Protein AF-A0A2C6B8U5-F1 (afdb_monomer_lite)

pLDDT: mean 86.54, std 8.64, range [56.53, 95.75]

Foldseek 3Di:
DVVVVVVVVDPDDPVNVVVLVVLLVVLVVVPPPPPDVVVSVVVSCVVVVNDDDDD

InterPro domains:
  IPR002560 Transposase IS204/IS1001/IS1096/IS1165, DDE domain [PF01610] (2-44)
  IPR047951 Transposase ISL3 [PTHR33498] (2-52)

Organism: Fusobacterium nucleatum subsp. polymorphum (NCBI:txid76857)

Radius of gyration: 15.47 Å; chains: 1; bounding box: 38×22×33 Å

Structure (mmCIF, N/CA/C/O backbone):
data_AF-A0A2C6B8U5-F1
#
_entry.id   AF-A0A2C6B8U5-F1
#
loop_
_atom_site.group_PDB
_atom_site.id
_atom_site.type_symbol
_atom_site.label_atom_id
_atom_site.label_alt_id
_atom_site.label_comp_id
_atom_site.label_asym_id
_atom_site.label_entity_id
_atom_site.label_seq_id
_atom_site.pdbx_PDB_ins_code
_atom_site.Cartn_x
_atom_site.Cartn_y
_atom_site.Cartn_z
_atom_site.occupancy
_atom_site.B_iso_or_equiv
_atom_site.auth_seq_id
_atom_site.auth_comp_id
_atom_site.auth_asym_id
_atom_site.auth_atom_id
_atom_site.pdbx_PDB_model_num
ATOM 1 N N . MET A 1 1 ? 24.579 3.682 -20.233 1.00 60.62 1 MET A N 1
ATOM 2 C CA . MET A 1 1 ? 24.258 2.245 -20.404 1.00 60.62 1 MET A CA 1
ATOM 3 C C . MET A 1 1 ? 23.793 1.544 -19.124 1.00 60.62 1 MET A C 1
ATOM 5 O O . MET A 1 1 ? 22.819 0.813 -19.209 1.00 60.62 1 MET A O 1
ATOM 9 N N . LYS A 1 2 ? 24.374 1.794 -17.935 1.00 69.88 2 LYS A N 1
ATOM 10 C CA . LYS A 1 2 ? 23.972 1.124 -16.669 1.00 69.88 2 LYS A CA 1
ATOM 11 C C . LYS A 1 2 ? 22.461 1.115 -16.362 1.00 69.88 2 LYS A C 1
ATOM 13 O O . LYS A 1 2 ? 21.942 0.110 -15.894 1.00 69.88 2 LYS A O 1
ATOM 18 N N . HIS A 1 3 ? 21.744 2.209 -16.626 1.00 71.19 3 HIS A N 1
ATOM 19 C CA . HIS A 1 3 ? 20.302 2.298 -16.340 1.00 71.19 3 HIS A CA 1
ATOM 20 C C . HIS A 1 3 ? 19.448 1.419 -17.265 1.00 71.19 3 HIS A C 1
ATOM 22 O O . HIS A 1 3 ? 18.456 0.850 -16.823 1.00 71.19 3 HIS A O 1
ATOM 28 N N . ILE A 1 4 ? 19.873 1.274 -18.523 1.00 76.25 4 ILE A N 1
ATOM 29 C CA . ILE A 1 4 ? 19.202 0.436 -19.521 1.00 76.25 4 ILE A CA 1
ATOM 30 C C . ILE A 1 4 ? 19.405 -1.039 -19.156 1.00 76.25 4 ILE A C 1
ATOM 32 O O . ILE A 1 4 ? 18.440 -1.788 -19.079 1.00 76.25 4 ILE A O 1
ATOM 36 N N . GLU A 1 5 ? 20.631 -1.442 -18.812 1.00 80.62 5 GLU A N 1
ATOM 37 C CA . GLU A 1 5 ? 20.911 -2.805 -18.336 1.00 80.62 5 GLU A CA 1
ATOM 38 C C . GLU A 1 5 ? 20.143 -3.157 -17.053 1.00 80.62 5 GLU A C 1
ATOM 40 O O . GLU A 1 5 ? 19.652 -4.275 -16.912 1.00 80.62 5 GLU A O 1
ATOM 45 N N . ASN A 1 6 ? 19.997 -2.208 -16.124 1.00 77.94 6 ASN A N 1
ATOM 46 C CA . ASN A 1 6 ? 19.243 -2.428 -14.890 1.00 77.94 6 ASN A CA 1
ATOM 47 C C . ASN A 1 6 ? 17.739 -2.613 -15.131 1.00 77.94 6 ASN A C 1
ATOM 49 O O . ASN A 1 6 ? 17.114 -3.367 -14.389 1.00 77.94 6 ASN A O 1
ATOM 53 N N . MET A 1 7 ? 17.160 -1.984 -16.161 1.00 76.88 7 MET A N 1
ATOM 54 C CA . MET A 1 7 ? 15.761 -2.231 -16.533 1.00 76.88 7 MET A CA 1
ATOM 55 C C . MET A 1 7 ? 15.536 -3.676 -16.978 1.00 76.88 7 MET A C 1
ATOM 57 O O . MET A 1 7 ? 14.528 -4.260 -16.604 1.00 76.88 7 MET A O 1
ATOM 61 N N . PHE A 1 8 ? 16.475 -4.267 -17.721 1.00 77.19 8 PHE A N 1
ATOM 62 C CA . PHE A 1 8 ? 16.368 -5.665 -18.157 1.00 77.19 8 PHE A CA 1
ATOM 63 C C . PHE A 1 8 ? 16.694 -6.675 -17.048 1.00 77.19 8 PHE A C 1
ATOM 65 O O . PHE A 1 8 ? 16.243 -7.814 -17.108 1.00 77.19 8 PHE A O 1
ATOM 72 N N . LYS A 1 9 ? 17.459 -6.270 -16.024 1.00 82.44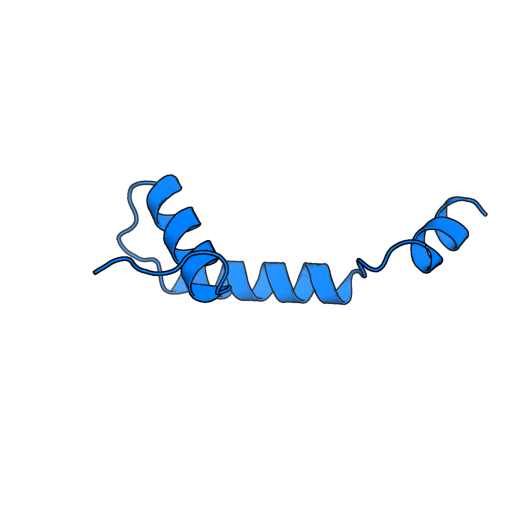 9 LYS A N 1
ATOM 73 C CA . LYS A 1 9 ? 17.727 -7.089 -14.825 1.00 82.44 9 LYS A CA 1
ATOM 74 C C . LYS A 1 9 ? 16.607 -7.017 -13.785 1.00 82.44 9 LYS A C 1
ATOM 76 O O . LYS A 1 9 ? 16.498 -7.901 -12.941 1.00 82.44 9 LYS A O 1
ATOM 81 N N . SER A 1 10 ? 15.813 -5.949 -13.804 1.00 80.12 10 SER A N 1
ATOM 82 C CA . SER A 1 10 ? 14.720 -5.726 -12.864 1.00 80.12 10 SER A CA 1
ATOM 83 C C . SER A 1 10 ? 13.420 -6.317 -13.398 1.00 80.12 10 SER A C 1
ATOM 85 O O . SER A 1 10 ? 12.897 -5.869 -14.413 1.00 80.12 10 SER A O 1
ATOM 87 N N . ASN A 1 11 ? 12.812 -7.230 -12.642 1.00 79.06 11 ASN A N 1
ATOM 88 C CA . ASN A 1 11 ? 11.437 -7.665 -12.913 1.00 79.06 11 ASN A CA 1
ATOM 89 C C . ASN A 1 11 ? 10.389 -6.607 -12.517 1.00 79.06 11 ASN A C 1
ATOM 91 O O . ASN A 1 11 ? 9.194 -6.813 -12.718 1.00 79.06 11 ASN A O 1
ATOM 95 N N . ILE A 1 12 ? 10.813 -5.480 -11.934 1.00 85.88 12 ILE A N 1
ATOM 96 C CA . ILE A 1 12 ? 9.938 -4.371 -11.560 1.00 85.88 12 ILE A CA 1
ATOM 97 C C . ILE A 1 12 ? 9.919 -3.365 -12.708 1.00 85.88 12 ILE A C 1
ATOM 99 O O . ILE A 1 12 ? 10.910 -2.678 -12.965 1.00 85.88 12 ILE A O 1
ATOM 103 N N . THR A 1 13 ? 8.771 -3.273 -13.372 1.00 89.19 13 THR A N 1
ATOM 104 C CA . THR A 1 13 ? 8.489 -2.294 -14.425 1.00 89.19 13 THR A CA 1
ATOM 105 C C . THR A 1 13 ? 7.636 -1.151 -13.879 1.00 89.19 13 THR A C 1
ATOM 107 O O . THR A 1 13 ? 6.898 -1.317 -12.904 1.00 89.19 13 THR A O 1
ATOM 110 N N . ASN A 1 14 ? 7.676 0.009 -14.540 1.00 89.50 14 ASN A N 1
ATOM 111 C CA . ASN A 1 14 ? 6.816 1.142 -14.179 1.00 89.50 14 ASN A CA 1
ATOM 112 C C . ASN A 1 14 ? 5.327 0.767 -14.218 1.00 89.50 14 ASN A C 1
ATOM 114 O O . ASN A 1 14 ? 4.588 1.164 -13.327 1.00 89.50 14 ASN A O 1
ATOM 118 N N . GLY A 1 15 ? 4.907 -0.076 -15.168 1.00 91.25 15 GLY A N 1
ATOM 119 C CA . GLY A 1 15 ? 3.524 -0.559 -15.243 1.00 91.25 15 GLY A CA 1
ATOM 120 C C . GLY A 1 15 ? 3.098 -1.372 -14.014 1.00 91.25 15 GLY A C 1
ATOM 121 O O . GLY A 1 15 ? 1.993 -1.188 -13.504 1.00 91.25 15 GLY A O 1
AT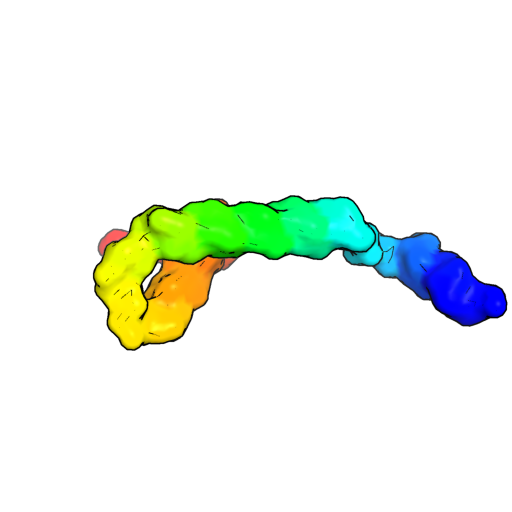OM 122 N N . LEU A 1 16 ? 3.986 -2.220 -13.475 1.00 90.94 16 LEU A N 1
ATOM 123 C CA . LEU A 1 16 ? 3.725 -2.945 -12.223 1.00 90.94 16 LEU A CA 1
ATOM 124 C C . LEU A 1 16 ? 3.595 -1.982 -11.031 1.00 90.94 16 LEU A C 1
ATOM 126 O O . LEU A 1 16 ? 2.678 -2.124 -10.218 1.00 90.94 16 LEU A O 1
ATOM 130 N N . ILE A 1 17 ? 4.472 -0.976 -10.949 1.00 92.25 17 ILE A N 1
ATOM 131 C CA . ILE A 1 17 ? 4.438 0.058 -9.901 1.00 92.25 17 ILE A CA 1
ATOM 132 C C . ILE A 1 17 ? 3.147 0.885 -9.989 1.00 92.25 17 ILE A C 1
ATOM 134 O O . ILE A 1 17 ? 2.478 1.117 -8.980 1.00 92.25 17 ILE A O 1
ATOM 138 N N . GLU A 1 18 ? 2.764 1.318 -11.188 1.00 94.12 18 GLU A N 1
ATOM 139 C CA . GLU A 1 18 ? 1.540 2.084 -11.436 1.00 94.12 18 GLU A CA 1
ATOM 140 C C . GLU A 1 18 ? 0.286 1.279 -11.094 1.00 94.12 18 GLU A C 1
ATOM 142 O O . GLU A 1 18 ? -0.611 1.796 -10.420 1.00 94.12 18 GLU A O 1
ATOM 147 N N . GLY A 1 19 ? 0.245 0.000 -11.477 1.00 94.00 19 GLY A N 1
ATOM 148 C CA . GLY A 1 19 ? -0.836 -0.914 -11.118 1.00 94.00 19 GLY A CA 1
ATOM 149 C C . GLY A 1 19 ? -1.004 -1.043 -9.602 1.00 94.00 19 GLY A C 1
ATOM 150 O O . GLY A 1 19 ? -2.115 -0.895 -9.079 1.00 94.00 19 GLY A O 1
ATOM 151 N N . LEU A 1 20 ? 0.104 -1.228 -8.876 1.00 93.06 20 LEU A N 1
ATOM 152 C CA . LEU A 1 20 ? 0.100 -1.285 -7.413 1.00 93.06 20 LEU A CA 1
ATOM 153 C C . LEU A 1 20 ? -0.397 0.035 -6.799 1.00 93.06 20 LEU A C 1
ATOM 155 O O . LEU A 1 20 ? -1.283 0.029 -5.940 1.00 93.06 20 LEU A O 1
ATOM 159 N N . ASN A 1 21 ? 0.117 1.171 -7.276 1.00 94.38 21 ASN A N 1
ATOM 160 C CA . ASN A 1 21 ? -0.275 2.498 -6.803 1.00 94.38 21 ASN A CA 1
ATOM 161 C C . ASN A 1 21 ? -1.766 2.775 -7.033 1.00 94.38 21 ASN A C 1
ATOM 163 O O . ASN A 1 21 ? -2.439 3.314 -6.152 1.00 94.38 21 ASN A O 1
ATOM 167 N N . ASN A 1 22 ? -2.312 2.378 -8.182 1.00 95.75 22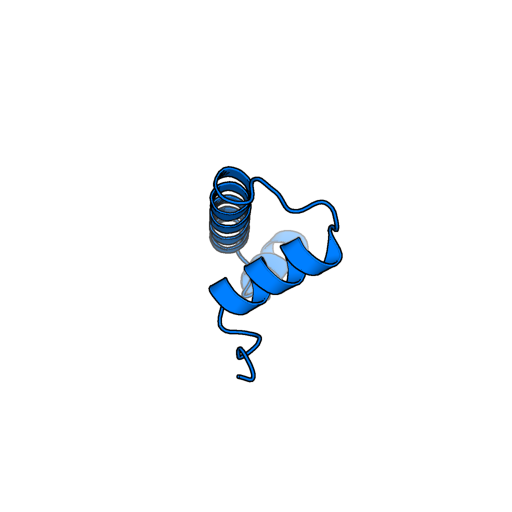 ASN A N 1
ATOM 168 C CA . ASN A 1 22 ? -3.734 2.526 -8.481 1.00 95.75 22 ASN A CA 1
ATOM 169 C C . ASN A 1 22 ? -4.604 1.644 -7.580 1.00 95.75 22 ASN A C 1
ATOM 171 O O . ASN A 1 22 ? -5.629 2.116 -7.075 1.00 95.75 22 ASN A O 1
ATOM 175 N N . LYS A 1 23 ? -4.172 0.410 -7.290 1.00 93.44 23 LYS A N 1
ATOM 176 C CA . LYS A 1 23 ? -4.873 -0.469 -6.345 1.00 93.44 23 LYS A CA 1
ATOM 177 C C . LYS A 1 23 ? -4.879 0.119 -4.932 1.00 93.44 23 LYS A C 1
ATOM 179 O O . LYS A 1 23 ? -5.944 0.204 -4.323 1.00 93.44 23 LYS A O 1
ATOM 184 N N . ILE A 1 24 ? -3.745 0.629 -4.442 1.00 93.81 24 ILE A N 1
ATOM 185 C CA . ILE A 1 24 ? -3.659 1.314 -3.138 1.00 93.81 24 ILE A CA 1
ATOM 186 C C . ILE A 1 24 ? -4.557 2.557 -3.104 1.00 93.81 24 ILE A C 1
ATOM 188 O O . ILE A 1 24 ? -5.303 2.741 -2.141 1.00 93.81 24 ILE A O 1
ATOM 192 N N . LYS A 1 25 ? -4.550 3.392 -4.155 1.00 94.19 25 LYS A N 1
ATOM 193 C CA . LYS A 1 25 ? -5.448 4.557 -4.264 1.00 94.19 25 LYS A CA 1
ATOM 194 C C . LYS A 1 25 ? -6.920 4.142 -4.218 1.00 94.19 25 LYS A C 1
ATOM 196 O O . LYS A 1 25 ? -7.715 4.812 -3.565 1.00 94.19 25 LYS A O 1
ATOM 201 N N . SER A 1 26 ? -7.283 3.035 -4.867 1.00 94.94 26 SER A N 1
ATOM 202 C CA . SER A 1 26 ? -8.649 2.507 -4.830 1.00 94.94 26 SER A CA 1
ATOM 203 C C . SER A 1 26 ? -9.050 2.029 -3.436 1.00 94.94 26 SER A C 1
ATOM 205 O O . SER A 1 26 ? -10.126 2.374 -2.953 1.00 94.94 26 SER A O 1
ATOM 207 N N . ILE A 1 27 ? -8.160 1.315 -2.743 1.00 92.75 27 ILE A N 1
ATOM 208 C CA . ILE A 1 27 ? -8.388 0.898 -1.354 1.00 92.75 27 ILE A CA 1
ATOM 209 C C . ILE A 1 27 ? -8.544 2.136 -0.465 1.00 92.75 27 ILE A C 1
ATOM 211 O O . ILE A 1 27 ? -9.509 2.210 0.290 1.00 92.75 27 ILE A O 1
ATOM 215 N N . LYS A 1 28 ? -7.678 3.148 -0.620 1.00 91.94 28 LYS A N 1
ATOM 216 C CA . LYS A 1 28 ? -7.760 4.428 0.103 1.00 91.94 28 LYS A CA 1
ATOM 217 C C . LYS A 1 28 ? -9.114 5.116 -0.084 1.00 91.94 28 LYS A C 1
ATOM 219 O O . LYS A 1 28 ? -9.674 5.591 0.896 1.00 91.94 28 LYS A O 1
ATOM 224 N N . ARG A 1 29 ? -9.667 5.120 -1.306 1.00 92.06 29 ARG A N 1
ATOM 225 C CA . ARG A 1 29 ? -10.993 5.697 -1.604 1.00 92.06 29 ARG A CA 1
ATOM 226 C C . ARG A 1 29 ? -12.147 5.003 -0.878 1.00 92.06 29 ARG A C 1
ATOM 228 O O . ARG A 1 29 ? -13.175 5.628 -0.699 1.00 92.06 29 ARG A O 1
ATOM 235 N N . THR A 1 30 ? -11.996 3.743 -0.473 1.00 89.69 30 THR A N 1
ATOM 236 C CA . THR A 1 30 ? -13.036 2.980 0.254 1.00 89.69 30 THR A CA 1
ATOM 237 C C . THR A 1 30 ? -12.713 2.790 1.738 1.00 89.69 30 THR A C 1
ATOM 239 O O . THR A 1 30 ? -13.478 2.170 2.471 1.00 89.69 30 THR A O 1
ATOM 242 N N . ALA A 1 31 ? -11.571 3.308 2.193 1.00 86.19 31 ALA A N 1
ATOM 243 C CA . ALA A 1 31 ? -11.056 3.155 3.548 1.00 86.19 31 ALA A CA 1
ATOM 244 C C . ALA A 1 31 ? -11.521 4.289 4.477 1.00 86.19 31 ALA A C 1
ATOM 246 O O . ALA A 1 31 ? -10.763 4.759 5.328 1.00 86.19 31 ALA A O 1
ATOM 247 N N . PHE A 1 32 ? -12.762 4.748 4.319 1.00 80.94 32 PHE A N 1
ATOM 248 C CA . PHE A 1 32 ? -13.354 5.683 5.270 1.00 80.94 32 PHE A CA 1
ATOM 249 C C . PHE A 1 32 ? -13.437 5.010 6.652 1.00 80.94 32 PHE A C 1
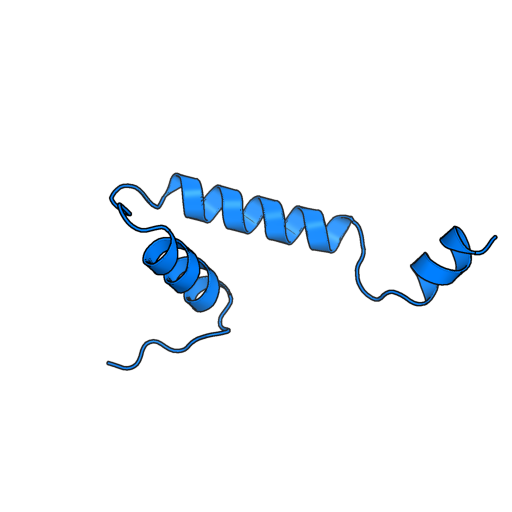ATOM 251 O O . PHE A 1 32 ? -13.824 3.848 6.755 1.00 80.94 32 PHE A O 1
ATOM 258 N N . GLY A 1 33 ? -13.007 5.715 7.703 1.00 82.44 33 GLY A N 1
ATOM 259 C CA . GLY A 1 33 ? -13.028 5.214 9.085 1.00 82.44 33 GLY A CA 1
ATOM 260 C C . GLY A 1 33 ? -11.721 4.599 9.608 1.00 82.44 33 GLY A C 1
ATOM 261 O O . GLY A 1 33 ? -11.647 4.264 10.788 1.00 82.44 33 GLY A O 1
ATOM 262 N N . TYR A 1 34 ? -10.660 4.489 8.798 1.00 87.00 34 TYR A N 1
ATOM 263 C CA . TYR A 1 34 ? -9.338 4.122 9.325 1.00 87.00 34 TYR A CA 1
ATOM 264 C C . TYR A 1 34 ? -8.670 5.328 9.989 1.00 87.00 34 TYR A C 1
ATOM 266 O O . TYR A 1 34 ? -8.112 6.189 9.317 1.00 87.00 34 TYR A O 1
ATOM 274 N N . SER A 1 35 ? -8.681 5.361 11.318 1.00 83.81 35 SER A N 1
ATOM 275 C CA . SER A 1 35 ? -7.976 6.363 12.130 1.00 83.81 35 SER A CA 1
ATOM 276 C C . SER A 1 35 ? -6.493 6.028 12.347 1.00 83.81 35 SER A C 1
ATOM 278 O O . SER A 1 35 ? -5.694 6.917 12.626 1.00 83.81 35 SER A O 1
ATOM 280 N N . ASN A 1 36 ? -6.097 4.760 12.170 1.00 89.12 36 ASN A N 1
ATOM 281 C CA . ASN A 1 36 ? -4.713 4.297 12.303 1.00 89.12 36 ASN A CA 1
ATOM 282 C C . ASN A 1 36 ? -4.166 3.760 10.967 1.00 89.12 36 ASN A C 1
ATOM 284 O O . ASN A 1 36 ? -4.724 2.827 10.379 1.00 89.12 36 ASN A O 1
ATOM 288 N N . PHE A 1 37 ? -3.019 4.292 10.530 1.00 89.69 37 PHE A N 1
ATOM 289 C CA . PHE A 1 37 ? -2.320 3.850 9.320 1.00 89.69 37 PHE A CA 1
ATOM 290 C C . PHE A 1 37 ? -1.933 2.363 9.348 1.00 89.69 37 PHE A C 1
ATOM 292 O O . PHE A 1 37 ? -1.998 1.696 8.319 1.00 89.69 37 PHE A O 1
ATOM 299 N N . SER A 1 38 ? -1.595 1.807 10.514 1.00 92.50 38 SER A N 1
A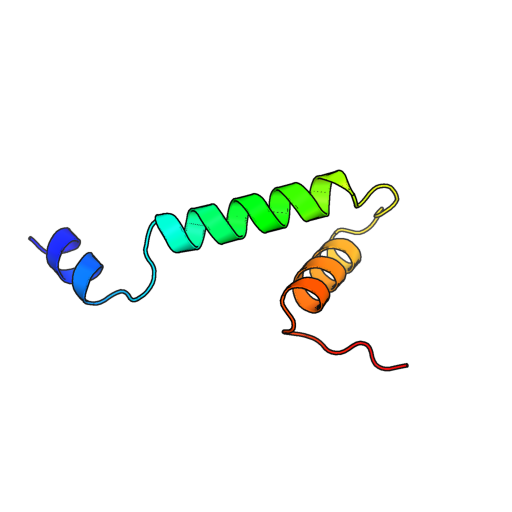TOM 300 C CA . SER A 1 38 ? -1.305 0.377 10.675 1.00 92.50 38 SER A CA 1
ATOM 301 C C . SER A 1 38 ? -2.490 -0.494 10.244 1.00 92.50 38 SER A C 1
ATOM 303 O O . SER A 1 38 ? -2.321 -1.465 9.506 1.00 92.50 38 SER A O 1
ATOM 305 N N . ASN A 1 39 ? -3.712 -0.094 10.604 1.00 91.06 39 ASN A N 1
ATOM 306 C CA . ASN A 1 39 ? -4.926 -0.808 10.206 1.00 91.06 39 ASN A CA 1
ATOM 307 C C . ASN A 1 39 ? -5.194 -0.661 8.701 1.00 91.06 39 ASN A C 1
ATOM 309 O O . ASN A 1 39 ? -5.574 -1.632 8.045 1.00 91.06 39 ASN A O 1
ATOM 313 N N . PHE A 1 40 ? -4.923 0.515 8.128 1.00 92.56 40 PHE A N 1
ATOM 314 C CA . PHE A 1 40 ? -5.006 0.719 6.681 1.00 92.56 40 PHE A CA 1
ATOM 315 C C . PHE A 1 40 ? -3.990 -0.154 5.923 1.00 92.56 40 PHE A C 1
ATOM 317 O O . PHE A 1 40 ? -4.342 -0.815 4.945 1.00 92.56 40 PHE A O 1
ATOM 324 N N . LYS A 1 41 ? -2.749 -0.244 6.419 1.00 92.62 41 LYS A N 1
ATOM 325 C CA . LYS A 1 41 ? -1.706 -1.124 5.874 1.00 92.62 41 LYS A CA 1
ATOM 326 C C . LYS A 1 41 ? -2.122 -2.595 5.941 1.00 92.62 41 LYS A C 1
ATOM 328 O O . LYS A 1 41 ? -1.986 -3.294 4.942 1.00 92.62 41 LYS A O 1
ATOM 333 N N . LYS A 1 42 ? -2.687 -3.059 7.061 1.00 92.06 42 LYS A N 1
ATOM 334 C CA . LYS A 1 42 ? -3.229 -4.426 7.178 1.00 92.06 42 LYS A CA 1
ATOM 335 C C . LYS A 1 42 ? -4.313 -4.700 6.133 1.00 92.06 42 LYS A C 1
ATOM 337 O O . LYS A 1 42 ? -4.242 -5.723 5.462 1.00 92.06 42 LYS A O 1
ATOM 342 N N . ARG A 1 43 ? -5.252 -3.766 5.916 1.00 91.25 43 ARG A N 1
ATOM 343 C CA . ARG A 1 43 ? -6.276 -3.890 4.858 1.00 91.25 43 ARG A CA 1
ATOM 344 C C . ARG A 1 43 ? -5.646 -4.051 3.472 1.00 91.25 43 ARG A C 1
ATOM 346 O O . ARG A 1 43 ? -6.070 -4.920 2.718 1.00 91.25 43 ARG A O 1
ATOM 353 N N . ILE A 1 44 ? -4.629 -3.248 3.143 1.00 93.44 44 ILE A N 1
ATOM 354 C CA . ILE A 1 44 ? -3.906 -3.369 1.865 1.00 93.44 44 ILE A CA 1
ATOM 355 C C . ILE A 1 44 ? -3.287 -4.763 1.719 1.00 93.44 44 ILE A C 1
ATOM 357 O O . ILE A 1 44 ? -3.434 -5.381 0.668 1.00 93.44 44 ILE A O 1
ATOM 361 N N . LEU A 1 45 ? -2.624 -5.263 2.764 1.00 93.31 45 LEU A N 1
ATOM 362 C CA . LEU A 1 45 ? -1.947 -6.563 2.740 1.00 93.31 45 LEU A CA 1
ATOM 363 C C . LEU A 1 45 ? -2.929 -7.736 2.618 1.00 93.31 45 LEU A C 1
ATOM 365 O O . LEU A 1 45 ? -2.651 -8.677 1.878 1.00 93.31 45 LEU A O 1
ATOM 369 N N . ILE A 1 46 ? -4.095 -7.647 3.260 1.00 92.69 46 ILE A N 1
ATOM 370 C CA . ILE A 1 46 ? -5.192 -8.612 3.098 1.00 92.69 46 ILE A CA 1
ATOM 371 C C . ILE A 1 46 ? -5.719 -8.586 1.655 1.00 92.69 46 ILE A C 1
ATOM 373 O O . ILE A 1 46 ? -5.829 -9.625 1.014 1.00 92.69 46 ILE A O 1
ATOM 377 N N . GLN A 1 47 ? -5.979 -7.402 1.088 1.00 90.50 47 GLN A N 1
ATOM 378 C CA . GLN A 1 47 ? -6.466 -7.259 -0.296 1.00 90.50 47 GLN A CA 1
ATOM 379 C C . GLN A 1 47 ? -5.431 -7.690 -1.356 1.00 90.50 47 GLN A C 1
ATOM 381 O O . GLN A 1 47 ? -5.771 -7.951 -2.517 1.00 90.50 47 GLN A O 1
ATOM 386 N N . ALA A 1 48 ? -4.152 -7.691 -0.983 1.00 89.94 48 ALA A N 1
ATOM 387 C CA . ALA A 1 48 ? -3.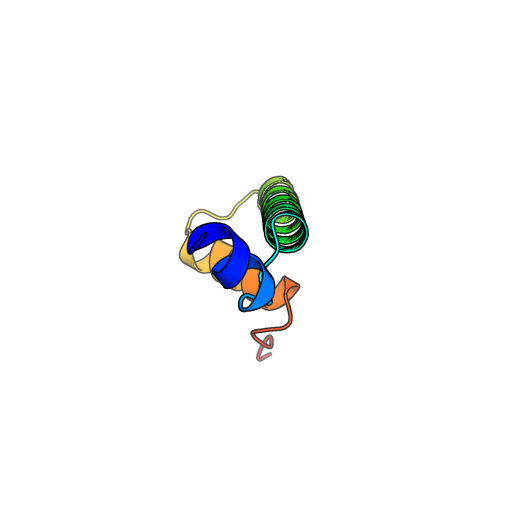053 -8.209 -1.785 1.00 89.94 48 ALA A CA 1
ATOM 388 C C . ALA A 1 48 ? -2.838 -9.723 -1.599 1.00 89.94 48 ALA A C 1
ATOM 390 O O . ALA A 1 48 ? -2.019 -10.287 -2.314 1.00 89.94 48 ALA A O 1
ATOM 391 N N . GLY A 1 49 ? -3.554 -10.371 -0.671 1.00 89.88 49 GLY A N 1
ATOM 392 C CA . GLY A 1 49 ? -3.410 -11.799 -0.373 1.00 89.88 49 GLY A CA 1
ATOM 393 C C . GLY A 1 49 ? -2.115 -12.161 0.360 1.00 89.88 49 GLY A C 1
ATOM 394 O O . GLY A 1 49 ? -1.734 -13.323 0.377 1.00 89.88 49 GLY A O 1
ATOM 395 N N . ILE A 1 50 ? -1.422 -11.179 0.945 1.00 91.31 50 ILE A N 1
ATOM 396 C CA . ILE A 1 50 ? -0.132 -11.378 1.628 1.00 91.31 50 ILE A CA 1
ATOM 397 C C . ILE A 1 50 ? -0.345 -11.849 3.069 1.00 91.31 50 ILE A C 1
ATOM 399 O O . ILE A 1 50 ? 0.437 -12.632 3.596 1.00 91.31 50 ILE A O 1
ATOM 403 N N . ILE A 1 51 ? -1.395 -11.341 3.716 1.00 90.81 51 ILE A N 1
ATOM 404 C CA . ILE A 1 51 ? -1.763 -11.700 5.085 1.00 90.81 51 ILE A CA 1
ATOM 405 C C . ILE A 1 51 ? -3.147 -12.341 5.047 1.00 90.81 51 ILE A C 1
ATOM 407 O O . ILE A 1 51 ? -4.071 -11.781 4.454 1.00 90.81 51 ILE A O 1
ATOM 411 N N . SER A 1 52 ? -3.291 -13.493 5.696 1.00 83.56 52 SER A N 1
ATOM 412 C CA . SER A 1 52 ? -4.581 -14.129 5.942 1.00 83.56 52 SER A CA 1
ATOM 413 C C . SER A 1 52 ? -5.289 -13.475 7.129 1.00 83.56 52 SER A C 1
ATOM 415 O O . SER A 1 52 ? -4.665 -13.048 8.102 1.00 83.56 52 SER A O 1
ATOM 417 N N . ILE A 1 53 ? -6.617 -13.390 7.055 1.00 81.62 53 ILE A N 1
ATOM 418 C CA . ILE A 1 53 ? -7.430 -13.053 8.223 1.00 81.62 53 ILE A CA 1
ATOM 419 C C . ILE A 1 53 ? -7.481 -14.318 9.078 1.00 81.62 53 ILE A C 1
ATOM 421 O O . ILE A 1 53 ? -8.082 -15.310 8.672 1.00 81.62 53 ILE A O 1
ATOM 425 N N . SER A 1 54 ? -6.819 -14.301 10.232 1.00 69.81 54 SER A N 1
ATOM 426 C CA . SER A 1 54 ? -7.074 -15.286 11.281 1.00 69.81 54 SER A CA 1
ATOM 427 C C . SER A 1 54 ? -8.408 -14.924 11.934 1.00 69.81 54 SER A C 1
ATOM 429 O O . SER A 1 54 ? -8.519 -13.827 12.492 1.00 69.81 54 SER A O 1
ATOM 431 N N . ALA A 1 55 ? -9.406 -15.793 11.782 1.00 56.53 55 ALA A N 1
ATOM 432 C CA . ALA A 1 55 ? -10.699 -15.679 12.452 1.00 56.53 55 ALA A CA 1
ATOM 433 C C . ALA A 1 55 ? -10.605 -16.152 13.906 1.00 56.53 55 ALA A C 1
ATOM 435 O O . ALA A 1 55 ? -9.826 -17.101 14.154 1.00 56.53 55 ALA A O 1
#

Sequence (55 aa):
MKHIENMFKSNITNGLIEGLNNKIKSIKRTAFGYSNFSNFKKRILIQAGIISISA

Secondary structure (DSSP, 8-state):
-HHHHHHHH-S--HHHHHHHHHHHHHHHHH-TT--SHHHHHHHHHHHTTSS----